Protein AF-A0ABD1W4L3-F1 (afdb_monomer)

Sequence (122 aa):
MDLMEEEGLRRKVQKRTWLGFVWSELKHLSELVEKHKTYSAVNCIIYDPFLSWGVDVAKKFGLVSAAFFTQSCAVDNIYYHVYKKELKLPLSNTEKFVNIPGLPVLDVEDQPQPITKSKSIF

Radius of gyration: 18.91 Å; Cα contacts (8 Å, |Δi|>4): 85; chains: 1; bounding box: 38×40×46 Å

Nearest PDB structures (foldseek):
  5tmb-assembly1_A  TM=8.029E-01  e=2.524E-04  Oryza sativa Japonica Group
  6kvi-assembly1_A  TM=5.762E-01  e=9.530E-02  Stevia rebaudiana
  6ing-assembly1_A  TM=5.531E-01  e=1.330E-01  Stevia rebaudiana
  6o88-assembly1_A  TM=5.080E-01  e=2.424E-01  Stevia rebaudiana
  6inf-assembly1_A  TM=5.330E-01  e=3.865E-01  Stevia rebaudiana

Foldseek 3Di:
DDPVVVVVVLVVVVVVVVVVVLVVVLVVVLVVQVVCVPPHHDQEAEDAVVSVSSVVSCVVVVHHYHHDHPDDPVLVQVVVCVVVVVDDPQDDPVCQWDDGPPDDIDGSVNHDDPPPDPPPPD

Solvent-accessible surface area (backbone atoms only — not comparable to full-atom values): 7568 Å² total; per-residue (Å²): 133,58,71,70,56,54,53,51,49,51,52,51,51,51,51,52,52,52,49,52,49,52,54,50,51,55,50,54,53,52,52,52,50,62,74,24,59,84,89,60,56,70,63,63,43,78,31,45,66,90,49,58,64,49,57,55,53,19,58,75,70,74,33,48,67,44,79,44,78,90,65,58,70,67,58,54,52,53,50,50,37,38,72,71,64,80,38,68,83,80,64,56,97,84,49,59,64,46,84,48,96,96,54,73,77,34,48,62,85,72,52,87,74,71,101,74,68,83,69,73,87,117

pLDDT: mean 79.31, std 15.71, range [33.28, 96.69]

Organism: NCBI:txid205694

Secondary structure (DSSP, 8-state):
--HHHHHHHHHHHHHHHHHHHHHHHHHHHHHHHHHTTTTS---EEEE-TTSTHHHHHHHHTT-EEEE---S-HHHHHHHHHHHTTSS-SSPPTT--EE--TTSPPEEGGGSPPPTT------

Mean predicted aligned error: 9.98 Å

Structure (mmCIF, N/CA/C/O backbone):
data_AF-A0ABD1W4L3-F1
#
_entry.id   AF-A0ABD1W4L3-F1
#
loop_
_atom_site.group_PDB
_atom_site.id
_atom_site.type_symbol
_atom_site.label_atom_id
_atom_site.label_alt_id
_atom_site.label_comp_id
_atom_site.label_asym_id
_atom_site.label_entity_id
_atom_site.label_seq_id
_atom_site.pdbx_PDB_ins_code
_atom_site.Cartn_x
_atom_site.Cartn_y
_atom_site.Cartn_z
_atom_site.occupancy
_atom_site.B_iso_or_equiv
_atom_site.auth_seq_id
_atom_site.auth_comp_id
_atom_site.auth_asym_id
_atom_site.auth_atom_id
_atom_site.pdbx_PDB_model_num
ATOM 1 N N . MET A 1 1 ? 1.678 28.343 25.839 1.00 52.62 1 MET A N 1
ATOM 2 C CA . MET A 1 1 ? 1.339 27.671 24.570 1.00 52.62 1 MET A CA 1
ATOM 3 C C . MET A 1 1 ? 0.398 26.542 24.911 1.00 52.62 1 MET A C 1
ATOM 5 O O . MET A 1 1 ? 0.735 25.745 25.777 1.00 52.62 1 MET A O 1
ATOM 9 N N . ASP A 1 2 ? -0.794 26.541 24.320 1.00 60.69 2 ASP A N 1
ATOM 10 C CA . ASP A 1 2 ? -1.808 25.518 24.576 1.00 60.69 2 ASP A CA 1
ATOM 11 C C . ASP A 1 2 ? -1.382 24.173 23.977 1.00 60.69 2 ASP A C 1
ATOM 13 O O . ASP A 1 2 ? -0.850 24.113 22.869 1.00 60.69 2 ASP A O 1
ATOM 17 N N . LEU A 1 3 ? -1.678 23.076 24.679 1.00 53.75 3 LEU A N 1
ATOM 18 C CA . LEU A 1 3 ? -1.391 21.701 24.235 1.00 53.75 3 LEU A CA 1
ATOM 19 C C . LEU A 1 3 ? -1.948 21.405 22.826 1.00 53.75 3 LEU A C 1
ATOM 21 O O . LEU A 1 3 ? -1.350 20.664 22.046 1.00 53.75 3 LEU A O 1
ATOM 25 N N . MET A 1 4 ? -3.063 22.049 22.466 1.00 53.84 4 MET A N 1
ATOM 26 C CA . MET A 1 4 ? -3.699 21.967 21.145 1.00 53.84 4 MET A CA 1
ATOM 27 C C . MET A 1 4 ? -2.823 22.548 20.019 1.00 53.84 4 MET A C 1
ATOM 29 O O . MET A 1 4 ? -2.840 22.052 18.888 1.00 53.84 4 MET A O 1
ATOM 33 N N . GLU A 1 5 ? -2.036 23.583 20.319 1.00 67.25 5 GLU A N 1
ATOM 34 C CA . GLU A 1 5 ? -1.140 24.244 19.368 1.00 67.25 5 GLU A CA 1
ATOM 35 C C . GLU A 1 5 ? 0.123 23.405 19.124 1.00 67.25 5 GLU A C 1
ATOM 37 O O . GLU A 1 5 ? 0.532 23.212 17.974 1.00 67.25 5 GLU A O 1
ATOM 42 N N . GLU A 1 6 ? 0.673 22.797 20.181 1.00 59.50 6 GLU A N 1
ATOM 43 C CA . GLU A 1 6 ? 1.802 21.866 20.079 1.00 59.50 6 GLU A CA 1
ATOM 44 C C . GLU A 1 6 ? 1.451 20.604 19.282 1.00 59.50 6 GLU A C 1
ATOM 46 O O . GLU A 1 6 ? 2.223 20.183 18.417 1.00 59.50 6 GLU A O 1
ATOM 51 N N . GLU A 1 7 ? 0.275 20.008 19.500 1.00 59.72 7 GLU A N 1
ATOM 52 C CA . GLU A 1 7 ? -0.194 18.872 18.696 1.00 59.72 7 GLU A CA 1
ATOM 53 C C . GLU A 1 7 ? -0.442 19.254 17.233 1.00 59.72 7 GLU A C 1
ATOM 55 O O . GLU A 1 7 ? -0.221 18.453 16.318 1.00 59.72 7 GLU A O 1
ATOM 60 N N . GLY A 1 8 ? -0.920 20.476 16.987 1.00 67.25 8 GLY A N 1
ATOM 61 C CA . GLY A 1 8 ? -1.076 21.022 15.642 1.00 67.25 8 GLY A CA 1
ATOM 62 C C . GLY A 1 8 ? 0.267 21.142 14.918 1.00 67.25 8 GLY A C 1
ATOM 63 O O . GLY A 1 8 ? 0.390 20.733 13.758 1.00 67.25 8 GLY A O 1
ATOM 64 N N . LEU A 1 9 ? 1.291 21.643 15.611 1.00 63.56 9 LEU A N 1
ATOM 65 C CA . LEU A 1 9 ? 2.642 21.783 15.076 1.00 63.56 9 LEU A CA 1
ATOM 66 C C . LEU A 1 9 ? 3.305 20.417 14.841 1.00 63.56 9 LEU A C 1
ATOM 68 O O . LEU A 1 9 ? 3.828 20.170 13.753 1.00 63.56 9 LEU A O 1
ATOM 72 N N . ARG A 1 10 ? 3.183 19.488 15.798 1.00 62.62 10 ARG A N 1
ATOM 73 C CA . ARG A 1 10 ? 3.718 18.117 15.707 1.00 62.62 10 ARG A CA 1
ATOM 74 C C . ARG A 1 10 ? 3.121 17.355 14.519 1.00 62.62 10 ARG A C 1
ATOM 76 O O . ARG A 1 10 ? 3.852 16.751 13.735 1.00 62.62 10 ARG A O 1
ATOM 83 N N . ARG A 1 11 ? 1.802 17.468 14.304 1.00 64.88 11 ARG A N 1
ATOM 84 C CA . ARG A 1 11 ? 1.109 16.888 13.137 1.00 64.88 11 ARG A CA 1
ATOM 85 C C . ARG A 1 11 ? 1.574 17.493 11.812 1.00 64.88 11 ARG A C 1
ATOM 87 O O . ARG A 1 11 ? 1.705 16.763 10.831 1.00 64.88 11 ARG A O 1
ATOM 94 N N . LYS A 1 12 ? 1.831 18.804 11.753 1.00 62.25 12 LYS A N 1
ATOM 95 C CA . LYS A 1 12 ? 2.348 19.467 10.539 1.00 62.25 12 LYS A CA 1
ATOM 96 C C . LYS A 1 12 ? 3.772 19.021 10.206 1.00 62.25 12 LYS A C 1
ATOM 98 O O . LYS A 1 12 ? 4.048 18.740 9.041 1.00 62.25 12 LYS A O 1
ATOM 103 N N . VAL A 1 13 ? 4.651 18.929 11.206 1.00 70.56 13 VAL A N 1
ATOM 104 C CA . VAL A 1 13 ? 6.029 18.441 11.033 1.00 70.56 13 VAL A CA 1
ATOM 105 C C . VAL A 1 13 ? 6.020 16.992 10.549 1.00 70.56 13 VAL A C 1
ATOM 107 O O . VAL A 1 13 ? 6.631 16.710 9.523 1.00 70.56 13 VAL A O 1
ATOM 110 N N . GLN A 1 14 ? 5.236 16.118 11.191 1.00 71.06 14 GLN A N 1
ATOM 111 C CA . GLN A 1 14 ? 5.102 14.716 10.786 1.00 71.06 14 GLN A CA 1
ATOM 112 C C . GLN A 1 14 ? 4.560 14.562 9.359 1.00 71.06 14 GLN A C 1
ATOM 114 O O . GLN A 1 14 ? 5.036 13.732 8.590 1.00 71.06 14 GLN A O 1
ATOM 119 N N . LYS A 1 15 ? 3.568 15.371 8.967 1.00 69.06 15 LYS A N 1
ATOM 120 C CA . LYS A 1 15 ? 3.065 15.362 7.586 1.00 69.06 15 LYS A CA 1
ATOM 121 C C . LYS A 1 15 ? 4.142 15.785 6.586 1.00 69.06 15 LYS A C 1
ATOM 123 O O . LYS A 1 15 ? 4.245 15.174 5.529 1.00 69.06 15 LYS A O 1
ATOM 128 N N . ARG A 1 16 ? 4.949 16.807 6.902 1.00 69.44 16 ARG A N 1
ATOM 129 C CA . ARG A 1 16 ? 6.048 17.259 6.028 1.00 69.44 16 ARG A CA 1
ATOM 130 C C . ARG A 1 16 ? 7.137 16.199 5.888 1.00 69.44 16 ARG A C 1
ATOM 132 O O . ARG A 1 16 ? 7.590 15.973 4.770 1.00 69.44 16 ARG A O 1
ATOM 139 N N . THR A 1 17 ? 7.536 15.549 6.979 1.00 78.38 17 THR A N 1
ATOM 140 C CA . THR A 1 17 ? 8.542 14.477 6.940 1.00 78.38 17 THR A CA 1
ATOM 141 C C . THR A 1 17 ? 8.027 13.256 6.186 1.00 78.38 17 THR A C 1
ATOM 143 O O . THR A 1 17 ? 8.735 12.738 5.328 1.00 78.38 17 THR A O 1
ATOM 146 N N . TRP A 1 18 ? 6.774 12.854 6.417 1.00 73.12 18 TRP A N 1
ATOM 147 C CA . TRP A 1 18 ? 6.154 11.733 5.710 1.00 73.12 18 TRP A CA 1
ATOM 148 C C . TRP A 1 18 ? 6.030 11.988 4.203 1.00 73.12 18 TRP A C 1
ATOM 150 O O . TRP A 1 18 ? 6.399 11.135 3.403 1.00 73.12 18 TRP A O 1
ATOM 160 N N . LEU A 1 19 ? 5.598 13.189 3.798 1.00 77.06 19 LEU A N 1
ATOM 161 C CA . LEU A 1 19 ? 5.591 13.574 2.385 1.00 77.06 19 LEU A CA 1
ATOM 162 C C . LEU A 1 19 ? 7.004 13.557 1.794 1.00 77.06 19 LEU A C 1
ATOM 164 O O . LEU A 1 19 ? 7.189 13.032 0.703 1.00 77.06 19 LEU A O 1
ATOM 168 N N . GLY A 1 20 ? 8.001 14.092 2.506 1.00 79.19 20 GLY A N 1
ATOM 169 C CA . GLY A 1 20 ? 9.399 14.066 2.064 1.00 79.19 20 GLY A CA 1
ATOM 170 C C . GLY A 1 20 ? 9.922 12.646 1.825 1.00 79.19 20 GLY A C 1
ATOM 171 O O . GLY A 1 20 ? 10.565 12.399 0.808 1.00 79.19 20 GLY A O 1
ATOM 172 N N . PHE A 1 21 ? 9.581 11.709 2.712 1.00 80.69 21 PHE A N 1
ATOM 173 C CA . PHE A 1 21 ? 9.877 10.288 2.536 1.00 80.69 21 PHE A CA 1
ATOM 174 C C . PHE A 1 21 ? 9.205 9.723 1.277 1.00 80.69 21 PHE A C 1
ATOM 176 O O . PHE A 1 21 ? 9.894 9.196 0.410 1.00 80.69 21 PHE A O 1
ATOM 183 N N . VAL A 1 22 ? 7.892 9.922 1.110 1.00 79.31 22 VAL A N 1
ATOM 184 C CA . VAL A 1 22 ? 7.150 9.453 -0.077 1.00 79.31 22 VAL A CA 1
ATOM 185 C C . VAL A 1 22 ? 7.743 10.006 -1.378 1.00 79.31 22 VAL A C 1
ATOM 187 O O . VAL A 1 22 ? 7.915 9.260 -2.339 1.00 79.31 22 VAL A O 1
ATOM 190 N N . TRP A 1 23 ? 8.104 11.293 -1.413 1.00 76.44 23 TRP A N 1
ATOM 191 C CA . TRP A 1 23 ? 8.751 11.911 -2.575 1.00 76.44 23 TRP A CA 1
ATOM 192 C C . TRP A 1 23 ? 10.118 11.296 -2.887 1.00 76.44 23 TRP A C 1
ATOM 194 O O . TRP A 1 23 ? 10.439 11.085 -4.058 1.00 76.44 23 TRP A O 1
ATOM 204 N N . SER A 1 24 ? 10.913 11.007 -1.855 1.00 81.88 24 SER A N 1
ATOM 205 C CA . SER A 1 24 ? 12.205 10.335 -1.999 1.00 81.88 24 SER A CA 1
ATOM 206 C C . SER A 1 24 ? 12.036 8.930 -2.586 1.00 81.88 24 SER A C 1
ATOM 208 O O . SER A 1 24 ? 12.677 8.604 -3.583 1.00 81.88 24 SER A O 1
ATOM 210 N N . GLU A 1 25 ? 11.136 8.118 -2.033 1.00 81.75 25 GLU A N 1
ATOM 211 C CA . GLU A 1 25 ? 10.886 6.747 -2.504 1.00 81.75 25 GLU A CA 1
ATOM 212 C C . GLU A 1 25 ? 10.356 6.708 -3.948 1.00 81.75 25 GLU A C 1
ATOM 214 O O . GLU A 1 25 ? 10.857 5.954 -4.785 1.00 81.75 25 GLU A O 1
ATOM 219 N N . LEU A 1 26 ? 9.408 7.591 -4.283 1.00 81.62 26 LEU A N 1
ATOM 220 C CA . LEU A 1 26 ? 8.886 7.763 -5.644 1.00 81.62 26 LEU A CA 1
ATOM 221 C C . LEU A 1 26 ? 9.991 8.028 -6.674 1.00 81.62 26 LEU A C 1
ATOM 223 O O . LEU A 1 26 ? 9.974 7.473 -7.783 1.00 81.62 26 LEU A O 1
ATOM 227 N N . LYS A 1 27 ? 10.936 8.907 -6.318 1.00 83.38 27 LYS A N 1
ATOM 228 C CA . LYS A 1 27 ? 12.061 9.276 -7.177 1.00 83.38 27 LYS A CA 1
ATOM 229 C C . LYS A 1 27 ? 12.998 8.086 -7.377 1.00 83.38 27 LYS A C 1
ATOM 231 O O . LYS A 1 27 ? 13.274 7.743 -8.525 1.00 83.38 27 LYS A O 1
ATOM 236 N N . HIS A 1 28 ? 13.396 7.412 -6.298 1.00 90.38 28 HIS A N 1
ATOM 237 C CA . HIS A 1 28 ? 14.282 6.248 -6.374 1.00 90.38 28 HIS A CA 1
ATOM 238 C C . HIS A 1 28 ? 13.674 5.098 -7.186 1.00 90.38 28 HIS A C 1
ATOM 240 O O . HIS A 1 28 ? 14.359 4.526 -8.033 1.00 90.38 28 HIS A O 1
ATOM 246 N N . LEU A 1 29 ? 12.385 4.785 -6.996 1.00 90.81 29 LEU A N 1
ATOM 247 C CA . LEU A 1 29 ? 11.735 3.722 -7.769 1.00 90.81 29 LEU A CA 1
ATOM 248 C C . LEU A 1 29 ? 11.662 4.072 -9.262 1.00 90.81 29 LEU A C 1
ATOM 250 O O . LEU A 1 29 ? 11.938 3.225 -10.109 1.00 90.81 29 LEU A O 1
ATOM 254 N N . SER A 1 30 ? 11.343 5.326 -9.599 1.00 92.44 30 SER A N 1
ATOM 255 C CA . SER A 1 30 ? 11.327 5.779 -10.997 1.00 92.44 30 SER A CA 1
ATOM 256 C C . SER A 1 30 ? 12.708 5.683 -11.654 1.00 92.44 30 SER A C 1
ATOM 258 O O . SER A 1 30 ? 12.819 5.244 -12.796 1.00 92.44 30 SER A O 1
ATOM 260 N N . GLU A 1 31 ? 13.760 6.078 -10.936 1.00 92.88 31 GLU A N 1
ATOM 261 C CA . GLU A 1 31 ? 15.147 5.982 -11.406 1.00 92.88 31 GLU A CA 1
ATOM 262 C C . GLU A 1 31 ? 15.586 4.526 -11.597 1.00 92.88 31 GLU A C 1
ATOM 264 O O . GLU A 1 31 ? 16.276 4.204 -12.567 1.00 92.88 31 GLU A O 1
ATOM 269 N N . LEU A 1 32 ? 15.147 3.625 -10.713 1.00 91.94 32 LEU A N 1
ATOM 270 C CA . LEU A 1 32 ? 15.425 2.198 -10.829 1.00 91.94 32 LEU A CA 1
ATOM 271 C C . LEU A 1 32 ? 14.807 1.606 -12.102 1.00 91.94 32 LEU A C 1
ATOM 273 O O . LEU A 1 32 ? 15.497 0.884 -12.824 1.00 91.94 32 LEU A O 1
ATOM 277 N N . VAL A 1 33 ? 13.545 1.938 -12.393 1.00 93.00 33 VAL A N 1
ATOM 278 C CA . VAL A 1 33 ? 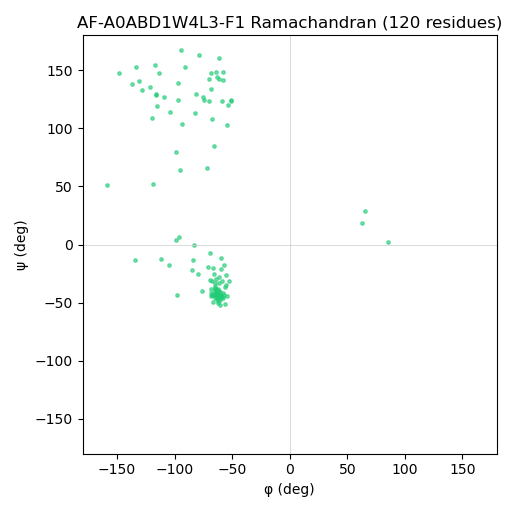12.848 1.498 -13.614 1.00 93.00 33 VAL A CA 1
ATOM 279 C C . VAL A 1 33 ? 13.565 2.013 -14.865 1.00 93.00 33 VAL A C 1
ATOM 281 O O . VAL A 1 33 ? 13.824 1.240 -15.785 1.00 93.00 33 VAL A O 1
ATOM 284 N N . GLU A 1 34 ? 13.948 3.292 -14.883 1.00 92.31 34 GLU A N 1
ATOM 285 C CA . GLU A 1 34 ? 14.709 3.900 -15.983 1.00 92.31 34 GLU A CA 1
ATOM 286 C C . GLU A 1 34 ? 16.050 3.194 -16.228 1.00 92.31 34 GLU A C 1
ATOM 288 O O . GLU A 1 34 ? 16.384 2.853 -17.365 1.00 92.31 34 GLU A O 1
ATOM 293 N N . LYS A 1 35 ? 16.797 2.899 -15.158 1.00 92.56 35 LYS A N 1
ATOM 294 C CA . LYS A 1 35 ? 18.114 2.251 -15.241 1.00 92.56 35 LYS A CA 1
ATOM 295 C C . LYS A 1 35 ? 18.065 0.854 -15.870 1.00 92.56 35 LYS A C 1
ATOM 297 O O . LYS A 1 35 ? 19.050 0.417 -16.461 1.00 92.56 35 LYS A O 1
ATOM 302 N N . HIS A 1 36 ? 16.938 0.158 -15.753 1.00 90.44 36 HIS A N 1
ATOM 303 C CA . HIS A 1 36 ? 16.803 -1.232 -16.184 1.00 90.44 36 HIS A CA 1
ATOM 304 C C . HIS A 1 36 ? 16.192 -1.390 -17.587 1.00 90.44 36 HIS A C 1
ATOM 306 O O . HIS A 1 36 ? 15.988 -2.513 -18.030 1.00 90.44 36 HIS A O 1
ATOM 312 N N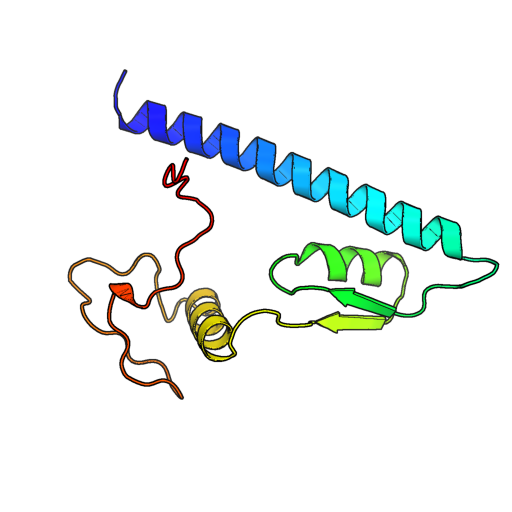 . LYS A 1 37 ? 15.963 -0.309 -18.347 1.00 85.56 37 LYS A N 1
ATOM 313 C CA . LYS A 1 37 ? 15.286 -0.364 -19.662 1.00 85.56 37 LYS A CA 1
ATOM 314 C C . LYS A 1 37 ? 15.946 -1.254 -20.723 1.00 85.56 37 LYS A C 1
ATOM 316 O O . LYS A 1 37 ? 15.236 -1.790 -21.567 1.00 85.56 37 LYS A O 1
ATOM 321 N N . THR A 1 38 ? 17.271 -1.392 -20.715 1.00 79.12 38 THR A N 1
ATOM 322 C CA . THR A 1 38 ? 18.001 -1.969 -21.863 1.00 79.12 38 THR A CA 1
ATOM 323 C C . THR A 1 38 ? 18.341 -3.448 -21.700 1.00 79.12 38 THR A C 1
ATOM 325 O O . THR A 1 38 ? 18.190 -4.212 -22.646 1.00 79.12 38 THR A O 1
ATOM 328 N N . TYR A 1 39 ? 18.807 -3.865 -20.520 1.00 74.94 39 TYR A N 1
ATOM 329 C CA . TYR A 1 39 ? 19.345 -5.220 -20.305 1.00 74.94 39 TYR A CA 1
ATOM 330 C C . TYR A 1 39 ? 18.474 -6.096 -19.396 1.00 74.94 39 TYR A C 1
ATOM 332 O O . TYR A 1 39 ? 18.686 -7.303 -19.319 1.00 74.94 39 TYR A O 1
ATOM 340 N N . SER A 1 40 ? 17.499 -5.505 -18.707 1.00 85.31 40 SER A N 1
ATOM 341 C CA . SER A 1 40 ? 16.676 -6.179 -17.698 1.00 85.31 40 SER A CA 1
ATOM 342 C C . SER A 1 40 ? 15.363 -5.423 -17.492 1.00 85.31 40 SER A C 1
ATOM 344 O O . SER A 1 40 ? 15.004 -5.063 -16.372 1.00 85.31 40 SER A O 1
ATOM 346 N N . ALA A 1 41 ? 14.672 -5.148 -18.603 1.00 90.75 41 ALA A N 1
ATOM 347 C CA . ALA A 1 41 ? 13.485 -4.302 -18.629 1.00 90.75 41 ALA A CA 1
ATOM 348 C C . ALA A 1 41 ? 12.458 -4.742 -17.580 1.00 90.75 41 ALA A C 1
ATOM 350 O O . ALA A 1 41 ? 12.003 -5.884 -17.568 1.00 90.75 41 ALA A O 1
ATOM 351 N N . VAL A 1 42 ? 12.084 -3.816 -16.698 1.00 92.94 42 VAL A N 1
ATOM 352 C CA . VAL A 1 42 ? 11.035 -4.053 -15.708 1.00 92.94 42 VAL A CA 1
ATOM 353 C C . VAL A 1 42 ? 9.701 -4.130 -16.444 1.00 92.94 42 VAL A C 1
ATOM 355 O O . VAL A 1 42 ? 9.334 -3.192 -17.144 1.00 92.94 42 VAL A O 1
ATOM 358 N N . ASN A 1 43 ? 8.968 -5.232 -16.283 1.00 93.38 43 ASN A N 1
ATOM 359 C CA . ASN A 1 43 ? 7.647 -5.412 -16.899 1.00 93.38 43 ASN A CA 1
ATOM 360 C C . ASN A 1 43 ? 6.487 -5.259 -15.902 1.00 93.38 43 ASN A C 1
ATOM 362 O O . ASN A 1 43 ? 5.341 -5.074 -16.313 1.00 93.38 43 ASN A O 1
ATOM 366 N N . CYS A 1 44 ? 6.771 -5.347 -14.600 1.00 94.81 44 CYS A N 1
ATOM 367 C CA . CYS A 1 44 ? 5.766 -5.305 -13.546 1.00 94.81 44 CYS A CA 1
ATOM 368 C C . CYS A 1 44 ? 6.318 -4.664 -12.268 1.00 94.81 44 CYS A C 1
ATOM 370 O O . CYS A 1 44 ? 7.496 -4.828 -11.949 1.00 94.81 44 CYS A O 1
ATOM 372 N N . ILE A 1 45 ? 5.451 -3.977 -11.524 1.00 95.38 45 ILE A N 1
ATOM 373 C CA . ILE A 1 45 ? 5.713 -3.509 -10.161 1.00 95.38 45 ILE A CA 1
ATOM 374 C C . ILE A 1 45 ? 4.756 -4.216 -9.201 1.00 95.38 45 ILE A C 1
ATOM 376 O O . ILE A 1 45 ? 3.537 -4.062 -9.287 1.00 95.38 45 ILE A O 1
ATOM 380 N N . ILE A 1 46 ? 5.316 -4.958 -8.249 1.00 95.50 46 ILE A N 1
ATOM 381 C CA . ILE A 1 46 ? 4.576 -5.499 -7.107 1.00 95.50 46 ILE A CA 1
ATOM 382 C C . ILE A 1 46 ? 4.797 -4.540 -5.941 1.00 95.50 46 ILE A C 1
ATOM 384 O O . ILE A 1 46 ? 5.944 -4.242 -5.609 1.00 95.50 46 ILE A O 1
ATOM 388 N N . TYR A 1 47 ? 3.722 -4.022 -5.355 1.00 93.19 47 TYR A N 1
ATOM 389 C CA . TYR A 1 47 ? 3.802 -2.985 -4.328 1.00 93.19 47 TYR A CA 1
ATOM 390 C C . TYR A 1 47 ? 2.906 -3.302 -3.135 1.00 93.19 47 TYR A C 1
ATOM 392 O O . TYR A 1 47 ? 1.874 -3.960 -3.277 1.00 93.19 47 TYR A O 1
ATOM 400 N N . ASP A 1 48 ? 3.291 -2.796 -1.966 1.00 91.31 48 ASP A N 1
ATOM 401 C CA . ASP A 1 48 ? 2.436 -2.813 -0.783 1.00 91.31 48 ASP A CA 1
ATOM 402 C C . ASP A 1 48 ? 1.328 -1.750 -0.934 1.00 91.31 48 ASP A C 1
ATOM 404 O O . ASP A 1 48 ? 1.652 -0.578 -1.152 1.00 91.31 48 ASP A O 1
ATOM 408 N N . PRO A 1 49 ? 0.031 -2.097 -0.832 1.00 88.69 49 PRO A N 1
AT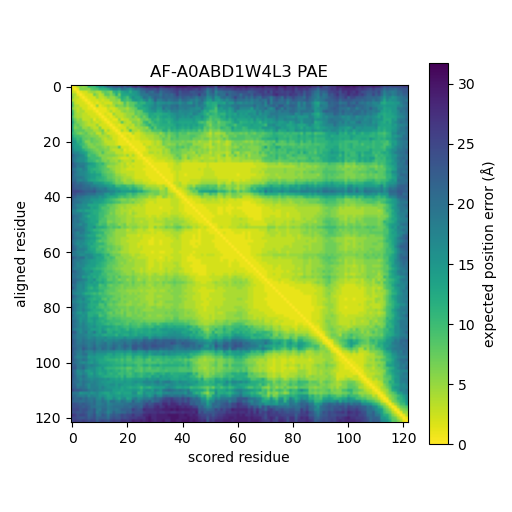OM 409 C CA . PRO A 1 49 ? -1.079 -1.156 -1.010 1.00 88.69 49 PRO A CA 1
ATOM 410 C C . PRO A 1 49 ? -1.099 0.023 -0.038 1.00 88.69 49 PRO A C 1
ATOM 412 O O . PRO A 1 49 ? -1.682 1.060 -0.364 1.00 88.69 49 PRO A O 1
ATOM 415 N N . PHE A 1 50 ? -0.437 -0.091 1.116 1.00 83.19 50 PHE A N 1
ATOM 416 C CA . PHE A 1 50 ? -0.223 1.039 2.018 1.00 83.19 50 PHE A CA 1
ATOM 417 C C . PHE A 1 50 ? 0.647 2.131 1.369 1.00 83.19 50 PHE A C 1
ATOM 419 O O . PHE A 1 50 ? 0.487 3.324 1.633 1.00 83.19 50 PHE A O 1
ATOM 426 N N . LEU A 1 51 ? 1.539 1.733 0.462 1.00 87.00 51 LEU A N 1
ATOM 427 C CA . LEU A 1 51 ? 2.378 2.594 -0.362 1.00 87.00 51 LEU A CA 1
ATOM 428 C C . LEU A 1 51 ? 1.710 2.815 -1.724 1.00 87.00 51 LEU A C 1
ATOM 430 O O . LEU A 1 51 ? 2.227 2.430 -2.774 1.00 87.00 51 LEU A O 1
ATOM 434 N N . SER A 1 52 ? 0.548 3.474 -1.713 1.00 82.88 52 SER A N 1
ATOM 435 C CA . SER A 1 52 ? -0.276 3.690 -2.914 1.00 82.88 52 SER A CA 1
ATOM 436 C C . SER A 1 52 ? 0.452 4.411 -4.056 1.00 82.88 52 SER A C 1
ATOM 438 O O . SER A 1 52 ? 0.022 4.344 -5.198 1.00 82.88 52 SER A O 1
ATOM 440 N N . TRP A 1 53 ? 1.572 5.075 -3.780 1.00 88.62 53 TRP A N 1
ATOM 441 C CA . TRP A 1 53 ? 2.411 5.710 -4.791 1.00 88.62 53 TRP A CA 1
ATOM 442 C C . TRP A 1 53 ? 3.089 4.705 -5.746 1.00 88.62 53 TRP A C 1
ATOM 444 O O . TRP A 1 53 ? 3.468 5.076 -6.856 1.00 88.62 53 TRP A O 1
ATOM 454 N N . GLY A 1 54 ? 3.213 3.425 -5.370 1.00 91.25 54 GLY A N 1
ATOM 455 C CA . GLY A 1 54 ? 3.798 2.384 -6.224 1.00 91.25 54 GLY A CA 1
ATOM 456 C C . GLY A 1 54 ? 3.005 2.141 -7.515 1.00 91.25 54 GLY A C 1
ATOM 457 O O . GLY A 1 54 ? 3.595 1.999 -8.589 1.00 91.25 54 GLY A O 1
ATOM 458 N N . VAL A 1 55 ? 1.667 2.183 -7.446 1.00 93.56 55 VAL A N 1
ATOM 459 C CA . VAL A 1 55 ? 0.812 2.057 -8.642 1.00 93.56 55 VAL A CA 1
ATOM 460 C C . VAL A 1 55 ? 0.918 3.276 -9.559 1.00 93.56 55 VAL A C 1
ATOM 462 O O . VAL A 1 55 ? 0.815 3.136 -10.778 1.00 93.56 55 VAL A O 1
ATOM 465 N N . ASP A 1 56 ? 1.180 4.464 -9.014 1.00 92.94 56 ASP A N 1
ATOM 466 C CA . ASP A 1 56 ? 1.366 5.671 -9.824 1.00 92.94 56 ASP A CA 1
ATOM 467 C C . ASP A 1 56 ? 2.659 5.596 -10.646 1.00 92.94 56 ASP A C 1
ATOM 469 O O . ASP A 1 56 ? 2.667 5.966 -11.823 1.00 92.94 56 ASP A O 1
ATOM 473 N N . VAL A 1 57 ? 3.732 5.034 -10.073 1.00 93.31 57 VAL A N 1
ATOM 474 C CA . VAL A 1 57 ? 4.969 4.750 -10.818 1.00 93.31 57 VAL A CA 1
ATOM 475 C C . VAL A 1 57 ? 4.709 3.727 -11.921 1.00 93.31 57 VAL A C 1
ATOM 477 O O . VAL A 1 57 ? 5.089 3.964 -13.065 1.00 93.31 57 VAL A O 1
ATOM 480 N N . ALA A 1 58 ? 4.006 2.631 -11.627 1.00 94.62 58 ALA A N 1
ATOM 481 C CA . ALA A 1 58 ? 3.689 1.621 -12.638 1.00 94.62 58 ALA A CA 1
ATOM 482 C C . ALA A 1 58 ? 2.912 2.218 -13.821 1.00 94.62 58 ALA A C 1
ATOM 484 O O . ALA A 1 58 ? 3.301 2.031 -14.974 1.00 94.62 58 ALA A O 1
ATOM 485 N N . LYS A 1 59 ? 1.880 3.028 -13.540 1.00 94.25 59 LYS A N 1
ATOM 486 C CA . LYS A 1 59 ? 1.100 3.747 -14.559 1.00 94.25 59 LYS A CA 1
ATOM 487 C C . LYS A 1 59 ? 1.961 4.688 -15.395 1.00 94.25 59 LYS A C 1
ATOM 489 O O . LYS A 1 59 ? 1.834 4.689 -16.616 1.00 94.25 59 LYS A O 1
ATOM 494 N N . LYS A 1 60 ? 2.850 5.461 -14.760 1.00 94.06 60 LYS A N 1
ATOM 495 C CA . LYS A 1 60 ? 3.763 6.390 -15.449 1.00 94.06 60 LYS A CA 1
ATOM 496 C C . LYS A 1 60 ? 4.623 5.683 -16.500 1.00 94.06 60 LYS A C 1
ATOM 498 O O . LYS A 1 60 ? 4.900 6.265 -17.544 1.00 94.06 60 LYS A O 1
ATOM 503 N N . PHE A 1 61 ? 5.037 4.450 -16.225 1.00 93.94 61 PHE A N 1
ATOM 504 C CA . PHE A 1 61 ? 5.892 3.660 -17.111 1.00 93.94 61 PHE A CA 1
ATOM 505 C C . PHE A 1 61 ? 5.128 2.642 -17.973 1.00 93.94 61 PHE A C 1
ATOM 507 O O . PHE A 1 61 ? 5.759 1.885 -18.705 1.00 93.94 61 PHE A O 1
ATOM 514 N N . GLY A 1 62 ? 3.791 2.619 -17.912 1.00 95.00 62 GLY A N 1
ATOM 515 C CA . GLY A 1 62 ? 2.967 1.666 -18.664 1.00 95.00 62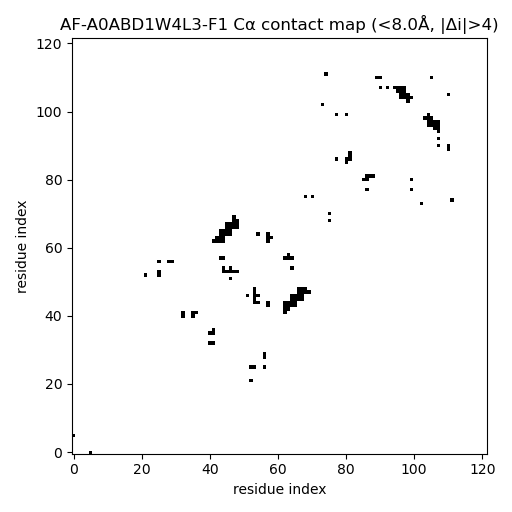 GLY A CA 1
ATOM 516 C C . GLY A 1 62 ? 3.168 0.207 -18.239 1.00 95.00 62 GLY A C 1
ATOM 517 O O . GLY A 1 62 ? 3.027 -0.696 -19.059 1.00 95.00 62 GLY A O 1
ATOM 518 N N . LEU A 1 63 ? 3.536 -0.025 -16.977 1.00 95.94 63 LEU A N 1
ATOM 519 C CA . LEU A 1 63 ? 3.838 -1.349 -16.439 1.00 95.94 63 LEU A CA 1
ATOM 520 C C . LEU A 1 63 ? 2.594 -2.005 -15.845 1.00 95.94 63 LEU A C 1
ATOM 522 O O . LEU A 1 63 ? 1.698 -1.333 -15.328 1.00 95.94 63 LEU A O 1
ATOM 526 N N . VAL A 1 64 ? 2.586 -3.339 -15.843 1.00 9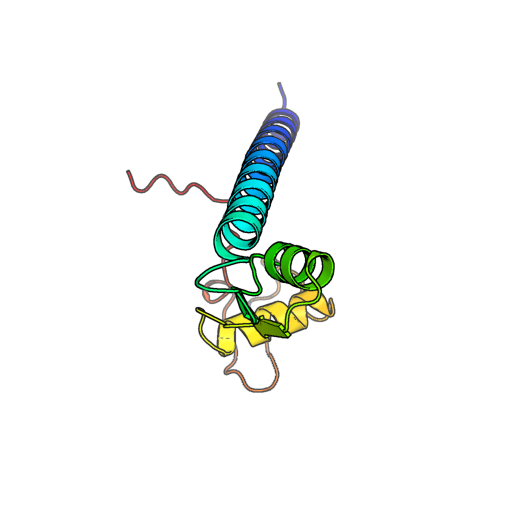6.69 64 VAL A N 1
ATOM 527 C CA . VAL A 1 64 ? 1.638 -4.101 -15.025 1.00 96.69 64 VAL A CA 1
ATOM 528 C C . VAL A 1 64 ? 1.921 -3.801 -13.550 1.00 96.69 64 VAL A C 1
ATOM 530 O O . VAL A 1 64 ? 3.072 -3.628 -13.151 1.00 96.69 64 VAL A O 1
ATOM 533 N N . SER A 1 65 ? 0.881 -3.729 -12.722 1.00 96.06 65 SER A N 1
ATOM 534 C CA . SER A 1 65 ? 1.040 -3.560 -11.277 1.00 96.06 65 SER A CA 1
ATOM 535 C C . SER A 1 65 ? 0.211 -4.569 -10.507 1.00 96.06 65 SER A C 1
ATOM 537 O O . SER A 1 65 ? -0.946 -4.798 -10.862 1.00 96.06 65 SER A O 1
ATOM 539 N N . ALA A 1 66 ? 0.765 -5.101 -9.422 1.00 95.81 66 ALA A N 1
ATOM 540 C CA . ALA A 1 66 ? 0.052 -5.978 -8.504 1.00 95.81 66 ALA A CA 1
ATOM 541 C C . ALA A 1 66 ? 0.189 -5.481 -7.062 1.00 95.81 66 ALA A C 1
ATOM 543 O O . ALA A 1 66 ? 1.284 -5.168 -6.597 1.00 95.81 66 ALA A O 1
ATOM 544 N N . ALA A 1 67 ? -0.941 -5.433 -6.363 1.00 93.56 67 ALA A N 1
ATOM 545 C CA . ALA A 1 67 ? -0.995 -5.204 -4.929 1.00 93.56 67 ALA A CA 1
ATOM 546 C C . ALA A 1 67 ? -0.565 -6.479 -4.186 1.00 93.56 67 ALA A C 1
ATOM 548 O O . ALA A 1 67 ? -1.130 -7.547 -4.423 1.00 93.56 67 ALA A O 1
ATOM 549 N N . PHE A 1 68 ? 0.404 -6.363 -3.281 1.00 93.94 68 PHE A N 1
ATOM 550 C CA . PHE A 1 68 ? 0.831 -7.431 -2.384 1.00 93.94 68 PHE A CA 1
ATOM 551 C C . PHE A 1 68 ? 0.624 -7.002 -0.936 1.00 93.94 68 PHE A C 1
ATOM 553 O O . PHE A 1 68 ? 1.322 -6.130 -0.424 1.00 93.94 68 PHE A O 1
ATOM 560 N N . PHE A 1 69 ? -0.364 -7.607 -0.288 1.00 89.75 69 PHE A N 1
ATOM 561 C CA . PHE A 1 69 ? -0.723 -7.295 1.086 1.00 89.75 69 PHE A CA 1
ATOM 562 C C . PHE A 1 69 ? 0.204 -8.046 2.043 1.00 89.75 69 PHE A C 1
ATOM 564 O O . PHE A 1 69 ? 0.192 -9.274 2.101 1.00 89.75 69 PHE A O 1
ATOM 571 N N . THR A 1 70 ? 1.037 -7.300 2.769 1.00 90.69 70 THR A N 1
ATOM 572 C CA . THR A 1 70 ? 1.985 -7.853 3.751 1.00 90.69 70 THR A CA 1
ATOM 573 C C . THR A 1 70 ? 1.344 -8.106 5.117 1.00 90.69 70 THR A C 1
ATOM 575 O O . THR A 1 70 ? 1.931 -8.775 5.969 1.00 90.69 70 THR A O 1
ATOM 578 N N . GLN A 1 71 ? 0.143 -7.569 5.335 1.00 88.38 71 GLN A N 1
ATOM 579 C CA . GLN A 1 71 ? -0.605 -7.680 6.579 1.00 88.38 71 GLN A CA 1
ATOM 580 C C . GLN A 1 71 ? -1.597 -8.850 6.528 1.00 88.38 71 GLN A C 1
ATOM 582 O O . GLN A 1 71 ? -1.852 -9.444 5.483 1.00 88.38 71 GLN A O 1
ATOM 587 N N . SER A 1 72 ? -2.142 -9.219 7.690 1.00 90.44 72 SER A N 1
ATOM 588 C CA . SER A 1 72 ? -3.219 -10.211 7.756 1.00 90.44 72 SER A CA 1
ATOM 589 C C . SER A 1 72 ? -4.440 -9.713 6.982 1.00 90.44 72 SER A C 1
ATOM 591 O O . SER A 1 72 ? -4.811 -8.545 7.101 1.00 90.44 72 SER A O 1
ATOM 593 N N . CYS A 1 73 ? -5.138 -10.622 6.297 1.00 90.06 73 CYS A N 1
ATOM 594 C CA . CYS A 1 73 ? -6.387 -10.309 5.601 1.00 90.06 73 CYS A CA 1
ATOM 595 C C . CYS A 1 73 ? -7.448 -9.683 6.524 1.00 90.06 73 CYS A C 1
ATOM 597 O O . CYS A 1 73 ? -8.293 -8.919 6.060 1.00 90.06 73 CYS A O 1
ATOM 599 N N . ALA A 1 74 ? -7.389 -9.960 7.833 1.00 90.31 74 ALA A N 1
ATOM 600 C CA . ALA A 1 74 ? -8.252 -9.318 8.817 1.00 90.31 74 ALA A CA 1
ATOM 601 C C . ALA A 1 74 ? -7.990 -7.811 8.927 1.00 90.31 74 ALA A C 1
ATOM 603 O O . ALA A 1 74 ? -8.929 -7.023 9.001 1.00 90.31 74 ALA A O 1
ATOM 604 N N . VAL A 1 75 ? -6.722 -7.402 8.881 1.00 88.12 75 VAL A N 1
ATOM 605 C CA . VAL A 1 75 ? -6.325 -5.993 8.946 1.00 88.12 75 VAL A CA 1
ATOM 606 C C . VAL A 1 75 ? -6.753 -5.254 7.678 1.00 88.12 75 VAL A C 1
ATOM 608 O O . VAL A 1 75 ? -7.318 -4.164 7.769 1.00 88.12 75 VAL A O 1
ATOM 611 N N . ASP A 1 76 ? -6.586 -5.869 6.507 1.00 89.75 76 ASP A N 1
ATOM 612 C CA . ASP A 1 76 ? -7.037 -5.282 5.239 1.00 89.75 76 ASP A CA 1
ATOM 613 C C . ASP A 1 76 ? -8.561 -5.146 5.171 1.00 89.75 76 ASP A C 1
ATOM 615 O O . ASP A 1 76 ? -9.074 -4.136 4.689 1.00 89.75 76 ASP A O 1
ATOM 619 N N . ASN A 1 77 ? -9.293 -6.131 5.701 1.00 90.62 77 ASN A N 1
ATOM 620 C CA . ASN A 1 77 ? -10.748 -6.075 5.820 1.00 90.62 77 ASN A CA 1
ATOM 621 C C . ASN A 1 77 ? -11.172 -4.906 6.734 1.00 90.62 77 ASN A C 1
ATOM 623 O O . ASN A 1 77 ? -11.997 -4.078 6.343 1.00 90.62 77 ASN A O 1
ATOM 627 N N . ILE A 1 78 ? -10.518 -4.730 7.889 1.00 89.00 78 ILE A N 1
ATOM 628 C CA . ILE A 1 78 ? -10.739 -3.556 8.749 1.00 89.00 78 ILE A CA 1
ATOM 629 C C . ILE A 1 78 ? -10.493 -2.256 7.967 1.00 89.00 78 ILE A C 1
ATOM 631 O O . ILE A 1 78 ? -11.367 -1.386 7.933 1.00 89.00 78 ILE A O 1
ATOM 635 N N . TYR A 1 79 ? -9.346 -2.118 7.291 1.00 87.75 79 TYR A N 1
ATO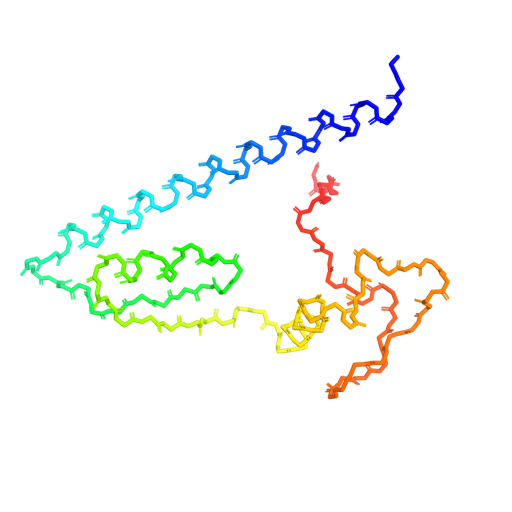M 636 C CA . TYR A 1 79 ? -9.034 -0.916 6.509 1.00 87.75 79 TYR A CA 1
ATOM 637 C C . TYR A 1 79 ? -10.022 -0.667 5.364 1.00 87.75 79 TYR A C 1
ATOM 639 O O . TYR A 1 79 ? -10.333 0.490 5.074 1.00 87.75 79 TYR A O 1
ATOM 647 N N . TYR A 1 80 ? -10.565 -1.718 4.749 1.00 89.88 80 TYR A N 1
ATOM 648 C CA . TYR A 1 80 ? -11.606 -1.608 3.733 1.00 89.88 80 TYR A CA 1
ATOM 649 C C . TYR A 1 80 ? -12.876 -0.942 4.283 1.00 89.88 80 TYR A C 1
ATOM 651 O O . TYR A 1 80 ? -13.375 0.018 3.688 1.00 89.88 80 TYR A O 1
ATOM 659 N N . HIS A 1 81 ? -13.362 -1.374 5.450 1.00 90.00 81 HIS A N 1
ATOM 660 C CA . HIS A 1 81 ? -14.535 -0.767 6.090 1.00 90.00 81 HIS A CA 1
ATOM 661 C C . HIS A 1 81 ? -14.268 0.664 6.580 1.00 90.00 81 HIS A C 1
ATOM 663 O O . HIS A 1 81 ? -15.154 1.523 6.515 1.00 90.00 81 HIS A O 1
ATOM 669 N N . VAL A 1 82 ? -13.030 0.967 6.984 1.00 88.12 82 VAL A N 1
ATOM 670 C CA . VAL A 1 82 ? -12.608 2.346 7.284 1.00 88.12 82 VAL A CA 1
ATOM 671 C C . VAL A 1 82 ? -12.643 3.220 6.037 1.00 88.12 82 VAL A C 1
ATOM 673 O O . VAL A 1 82 ? -13.192 4.322 6.060 1.00 88.12 82 VAL A O 1
ATOM 676 N N . TYR A 1 83 ? -12.109 2.724 4.921 1.00 87.56 83 TYR A N 1
ATOM 677 C CA . TYR A 1 83 ? -12.124 3.426 3.640 1.00 87.56 83 TYR A CA 1
ATOM 678 C C . TYR A 1 83 ? -13.555 3.689 3.145 1.00 87.56 83 TYR A C 1
ATOM 680 O O . TYR A 1 83 ? -13.861 4.786 2.670 1.00 87.56 83 TYR A O 1
ATOM 688 N N . LYS A 1 84 ? -14.460 2.719 3.325 1.00 90.38 84 LYS A N 1
ATOM 689 C CA . LYS A 1 84 ? -15.898 2.856 3.040 1.00 90.38 84 LYS A CA 1
ATOM 690 C C . LYS A 1 84 ? -16.640 3.793 3.996 1.00 90.38 84 LYS A C 1
ATOM 692 O O . LYS A 1 84 ? -17.786 4.138 3.719 1.00 90.38 84 LYS A O 1
ATOM 697 N N . LYS A 1 85 ? -15.984 4.264 5.064 1.00 88.38 85 LYS A N 1
ATOM 698 C CA . LYS A 1 85 ? -16.563 5.083 6.145 1.00 88.38 85 LYS A CA 1
ATOM 699 C C . LYS A 1 85 ? -17.661 4.363 6.935 1.00 88.38 85 LYS A C 1
ATOM 701 O O . LYS A 1 85 ? -18.442 5.015 7.624 1.00 88.38 85 LYS A O 1
ATOM 706 N N . GLU A 1 86 ? -17.699 3.039 6.838 1.00 87.25 86 GLU A N 1
ATOM 707 C CA . GLU A 1 86 ? -18.570 2.163 7.626 1.00 87.25 86 GLU A CA 1
ATOM 708 C C . GLU A 1 86 ? -17.991 1.953 9.029 1.00 87.25 86 GLU A C 1
ATOM 710 O O . GLU A 1 86 ? -18.733 1.748 9.984 1.00 87.25 86 GLU A O 1
ATOM 715 N N . LEU A 1 87 ? -16.667 2.092 9.159 1.00 84.44 87 LEU A N 1
ATOM 716 C CA . LEU A 1 87 ? -15.940 2.092 10.420 1.00 84.44 87 LEU A CA 1
ATOM 717 C C . LEU A 1 87 ? -15.165 3.405 10.589 1.00 84.44 87 LEU A C 1
ATOM 719 O O . LEU A 1 87 ? -14.506 3.871 9.659 1.00 84.44 87 LEU A O 1
ATOM 723 N N . LYS A 1 88 ? -15.214 4.018 11.775 1.00 81.75 88 LYS A N 1
ATOM 724 C CA . LYS A 1 88 ? -14.439 5.231 12.090 1.00 81.75 88 LYS A CA 1
ATOM 725 C C . LYS A 1 88 ? -13.335 4.894 13.080 1.00 81.75 88 LYS A C 1
ATOM 727 O O . LYS A 1 88 ? -13.617 4.343 14.134 1.00 81.75 88 LYS A O 1
ATOM 732 N N . LEU A 1 89 ? -12.097 5.257 12.745 1.00 78.00 89 LEU A N 1
ATOM 733 C CA . LEU A 1 89 ? -10.942 5.096 13.630 1.00 78.00 89 LEU A CA 1
ATOM 734 C C . LEU A 1 89 ? -10.379 6.463 14.077 1.00 78.00 89 LEU A C 1
ATOM 736 O O . LEU A 1 89 ? -10.388 7.404 13.276 1.00 78.00 89 LEU A O 1
ATOM 740 N N . PRO A 1 90 ? -9.818 6.575 15.299 1.00 75.06 90 PRO A N 1
ATOM 741 C CA . PRO A 1 90 ? -9.886 5.566 16.358 1.00 75.06 90 PRO A CA 1
ATOM 742 C C . PRO A 1 90 ? -11.332 5.363 16.820 1.00 75.06 90 PRO A C 1
ATOM 744 O O . PRO A 1 90 ? -12.133 6.298 16.756 1.00 75.06 90 PRO A O 1
ATOM 747 N N . LEU A 1 91 ? -11.653 4.141 17.239 1.00 71.00 91 LEU A N 1
ATOM 748 C CA . LEU A 1 91 ? -12.969 3.828 17.787 1.00 71.00 91 LEU A CA 1
ATOM 749 C C . LEU A 1 91 ? -13.250 4.728 18.989 1.00 71.00 91 LEU A C 1
ATOM 751 O O . LEU A 1 91 ? -12.345 5.060 19.762 1.00 71.00 91 LEU A O 1
ATOM 755 N N . SER A 1 92 ? -14.497 5.174 19.127 1.00 68.81 92 SER A N 1
ATOM 756 C CA . SER A 1 92 ? -14.871 5.971 20.291 1.00 68.81 92 SER A CA 1
ATOM 757 C C . SER A 1 92 ? -14.844 5.098 21.549 1.00 68.81 92 SER A C 1
ATOM 759 O O . SER A 1 92 ? -15.195 3.924 21.499 1.00 68.81 92 SER A O 1
ATOM 761 N N . ASN A 1 93 ? -14.503 5.668 22.712 1.00 64.44 93 ASN A N 1
ATOM 762 C CA . ASN A 1 93 ? -14.513 4.932 23.992 1.00 64.44 93 ASN A CA 1
ATOM 763 C C . ASN A 1 93 ? -15.899 4.355 24.363 1.00 64.44 93 ASN A C 1
ATOM 765 O O . ASN A 1 93 ? -16.024 3.585 25.314 1.00 64.44 93 ASN A O 1
ATOM 769 N N . THR A 1 94 ? -16.949 4.762 23.650 1.00 63.34 94 THR A N 1
ATOM 770 C CA . THR A 1 94 ? -18.313 4.246 23.771 1.00 63.34 94 THR A CA 1
ATOM 771 C C . THR A 1 94 ? -18.563 2.982 22.944 1.00 63.34 94 THR A C 1
ATOM 773 O O . THR A 1 94 ? -19.466 2.217 23.273 1.00 63.34 94 THR A O 1
ATOM 776 N N . GLU A 1 95 ? -17.766 2.723 21.907 1.00 66.88 95 GLU A N 1
ATOM 777 C CA . GLU A 1 95 ? -17.890 1.574 21.006 1.00 66.88 95 GLU A CA 1
ATOM 778 C C . GLU A 1 95 ? -16.909 0.477 21.427 1.00 66.88 95 GLU A C 1
ATOM 780 O O . GLU A 1 95 ? -15.844 0.336 20.845 1.00 66.88 95 GLU A O 1
ATOM 785 N N . LYS A 1 96 ? -17.257 -0.302 22.460 1.00 68.12 96 LYS A N 1
ATOM 786 C CA . LYS A 1 96 ? -16.380 -1.373 22.977 1.00 68.12 96 LYS A CA 1
ATOM 787 C C . LYS A 1 96 ? -16.141 -2.526 22.000 1.00 68.12 96 LYS A C 1
ATOM 789 O O . LYS A 1 96 ? -15.142 -3.219 22.130 1.00 68.12 96 LYS A O 1
ATOM 794 N N . PHE A 1 97 ? -17.065 -2.751 21.070 1.00 76.75 97 PHE A N 1
ATOM 795 C CA . PHE A 1 97 ? -17.022 -3.894 20.168 1.00 76.75 97 PHE A CA 1
ATOM 796 C C . PHE A 1 97 ? -17.375 -3.484 18.746 1.00 76.75 97 PHE A C 1
ATOM 798 O O . PHE A 1 97 ? -18.341 -2.749 18.530 1.00 76.75 97 PHE A O 1
ATOM 805 N N . VAL A 1 98 ? -16.631 -4.016 17.780 1.00 81.88 98 VAL A N 1
ATOM 806 C CA . VAL A 1 98 ? -16.877 -3.815 16.353 1.00 81.88 98 VAL A CA 1
ATOM 807 C C . VAL A 1 98 ? -17.218 -5.147 15.711 1.00 81.88 98 VAL A C 1
ATOM 809 O O . VAL A 1 98 ? -16.493 -6.131 15.852 1.00 81.88 98 VAL A O 1
ATOM 812 N N . ASN A 1 99 ? -18.326 -5.165 14.975 1.00 87.44 99 ASN A N 1
ATOM 813 C CA . ASN A 1 99 ? -18.710 -6.303 14.157 1.00 87.44 99 ASN A CA 1
ATOM 814 C C . ASN A 1 99 ? -18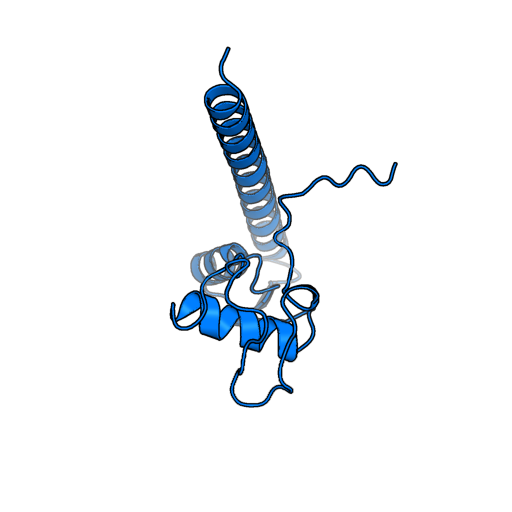.415 -5.998 12.687 1.00 87.44 99 ASN A C 1
ATOM 816 O O . ASN A 1 99 ? -19.036 -5.110 12.102 1.00 87.44 99 ASN A O 1
ATOM 820 N N . ILE A 1 100 ? -17.467 -6.736 12.110 1.00 88.25 100 ILE A N 1
ATOM 821 C CA . ILE A 1 100 ? -17.062 -6.610 10.712 1.00 88.25 100 ILE A CA 1
ATOM 822 C C . ILE A 1 100 ? -17.393 -7.921 9.995 1.00 88.25 100 ILE A C 1
ATOM 824 O O . ILE A 1 100 ? -16.995 -8.985 10.477 1.00 88.25 100 ILE A O 1
ATOM 828 N N . PRO A 1 101 ? -18.089 -7.883 8.844 1.00 89.50 101 PRO A N 1
ATOM 829 C CA . PRO A 1 101 ? -18.381 -9.085 8.077 1.00 89.50 101 PRO A CA 1
ATOM 830 C C . PRO A 1 101 ? -17.130 -9.937 7.807 1.00 89.50 101 PRO A C 1
ATOM 832 O O . PRO A 1 101 ? -16.144 -9.477 7.230 1.00 89.50 101 PRO A O 1
ATOM 835 N N . GLY A 1 102 ? -17.190 -11.209 8.207 1.00 88.44 102 GLY A N 1
ATOM 836 C CA . GLY A 1 102 ? -16.106 -12.174 8.005 1.00 88.44 102 GLY A CA 1
ATOM 837 C C . GLY A 1 102 ? -15.020 -12.175 9.084 1.00 88.44 102 GLY A C 1
ATOM 838 O O . GLY A 1 102 ? -14.081 -12.958 8.963 1.00 88.44 102 GLY A O 1
ATOM 839 N N . LEU A 1 103 ? -15.148 -11.359 10.136 1.00 89.19 103 LEU A N 1
ATOM 840 C CA . LEU A 1 103 ? -14.259 -11.360 11.299 1.00 89.19 103 LEU A CA 1
ATOM 841 C C . LEU A 1 103 ? -15.018 -11.726 12.583 1.00 89.19 103 LEU A C 1
ATOM 843 O O . LEU A 1 103 ? -16.233 -11.528 12.659 1.00 89.19 103 LEU A O 1
ATOM 847 N N . PRO A 1 104 ? -14.328 -12.270 13.604 1.00 88.00 104 PRO A N 1
ATOM 848 C CA . PRO A 1 104 ? -14.887 -12.321 14.9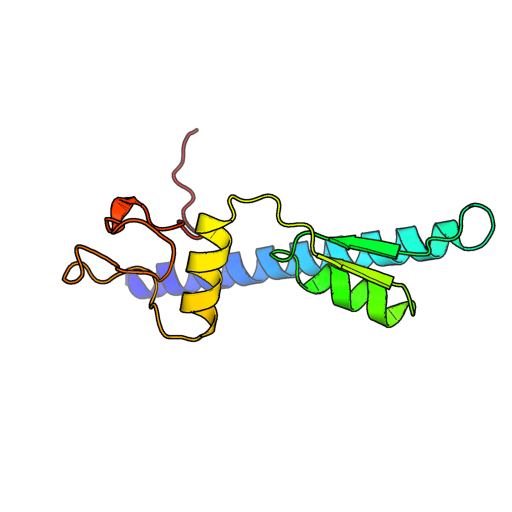49 1.00 88.00 104 PRO A CA 1
ATOM 849 C C . PRO A 1 104 ? -15.152 -10.900 15.467 1.00 88.00 104 PRO A C 1
ATOM 851 O O . PRO A 1 104 ? -14.582 -9.930 14.967 1.00 88.00 104 PRO A O 1
ATOM 854 N N . VAL A 1 105 ? -16.009 -10.781 16.483 1.00 85.88 105 VAL A N 1
ATOM 855 C CA . VAL A 1 105 ? -16.241 -9.501 17.165 1.00 85.88 105 VAL A CA 1
ATOM 856 C C . VAL A 1 105 ? -14.913 -9.002 17.734 1.00 85.88 105 VAL A C 1
ATOM 858 O O . VAL A 1 105 ? -14.269 -9.724 18.493 1.00 85.88 105 VAL A O 1
ATOM 861 N N . LEU A 1 106 ? -14.515 -7.794 17.342 1.00 82.75 106 LEU A N 1
ATOM 862 C CA . LEU A 1 106 ? -13.245 -7.180 17.729 1.00 82.75 106 LEU A CA 1
ATOM 863 C C . LEU A 1 106 ? -13.454 -6.247 18.9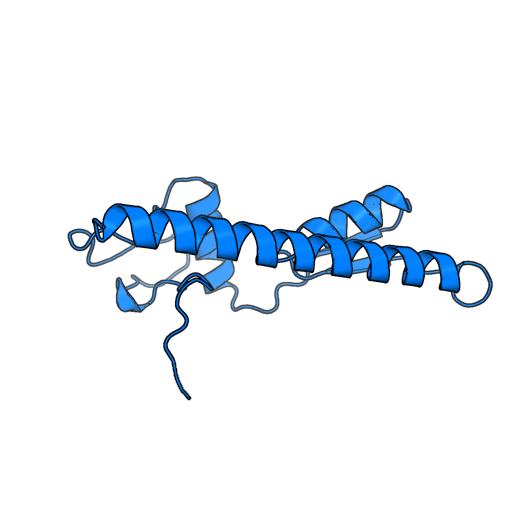20 1.00 82.75 106 LEU A C 1
ATOM 865 O O . LEU A 1 106 ? -14.435 -5.497 18.934 1.00 82.75 106 LEU A O 1
ATOM 869 N N . ASP A 1 107 ? -12.536 -6.267 19.885 1.00 79.75 107 ASP A N 1
ATOM 870 C CA . ASP A 1 107 ? -12.456 -5.244 20.932 1.00 79.75 107 ASP A CA 1
ATOM 871 C C . ASP A 1 107 ? -11.773 -3.977 20.373 1.00 79.75 107 ASP A C 1
ATOM 873 O O . ASP A 1 107 ? -11.089 -4.005 19.346 1.00 79.75 107 ASP A O 1
ATOM 877 N N . VAL A 1 108 ? -11.928 -2.843 21.054 1.00 71.25 108 VAL A N 1
ATOM 878 C CA . VAL A 1 108 ? -11.222 -1.587 20.749 1.00 71.25 108 VAL A CA 1
ATOM 879 C C . VAL A 1 108 ? -9.706 -1.780 20.732 1.00 71.25 108 VAL A C 1
ATOM 881 O O . VAL A 1 108 ? -9.009 -1.152 19.930 1.00 71.25 108 VAL A O 1
ATOM 884 N N . GLU A 1 109 ? -9.192 -2.658 21.591 1.00 73.62 109 GLU A N 1
ATOM 885 C CA . GLU A 1 109 ? -7.759 -2.956 21.676 1.00 73.62 109 GLU A CA 1
ATOM 886 C C . GLU A 1 109 ? -7.234 -3.761 20.470 1.00 73.62 109 GLU A C 1
ATOM 888 O O . GLU A 1 109 ? -6.040 -3.701 20.174 1.00 73.62 109 GLU A O 1
ATOM 893 N N . ASP A 1 110 ? -8.111 -4.431 19.712 1.00 73.94 110 ASP A N 1
ATOM 894 C CA . ASP A 1 110 ? -7.748 -5.199 18.509 1.00 73.94 110 ASP A CA 1
ATOM 895 C C . ASP A 1 110 ? -7.625 -4.315 17.253 1.00 73.94 110 ASP A C 1
ATOM 897 O O . ASP A 1 110 ? -7.319 -4.788 16.153 1.00 73.94 110 ASP A O 1
ATOM 901 N N . GLN A 1 111 ? -7.868 -3.009 17.388 1.00 69.94 111 GLN A N 1
ATOM 902 C CA . GLN A 1 111 ? -7.818 -2.074 16.275 1.00 69.94 111 GLN A CA 1
ATOM 903 C C . GLN A 1 111 ? -6.377 -1.888 15.756 1.00 69.94 111 GLN A C 1
ATOM 905 O O . GLN A 1 111 ? -5.474 -1.557 16.538 1.00 69.94 111 GLN A O 1
ATOM 910 N N . PRO A 1 112 ? -6.157 -1.924 14.423 1.00 68.94 112 PRO A N 1
ATOM 911 C CA . PRO A 1 112 ? -4.912 -1.470 13.820 1.00 68.94 112 PRO A CA 1
ATOM 912 C C . PRO A 1 112 ? -4.593 -0.045 14.282 1.00 68.94 112 PRO A C 1
ATOM 914 O O . PRO A 1 112 ? -5.367 0.901 14.076 1.00 68.94 112 PRO A O 1
ATOM 917 N N . GLN A 1 113 ? -3.447 0.118 14.938 1.00 66.81 113 GLN A N 1
ATOM 918 C CA . GLN A 1 113 ? -2.979 1.429 15.365 1.00 66.81 113 GLN A CA 1
ATOM 919 C C . GLN A 1 113 ? -2.315 2.118 14.166 1.00 66.81 113 GLN A C 1
ATOM 921 O O . GLN A 1 113 ? -1.441 1.525 13.530 1.00 66.81 113 GLN A O 1
ATOM 926 N N . PRO A 1 114 ? -2.675 3.372 13.841 1.00 56.44 114 PRO A N 1
ATOM 927 C CA . PRO A 1 114 ? -1.933 4.131 12.848 1.00 56.44 114 PRO A CA 1
ATOM 928 C C . PRO A 1 114 ? -0.464 4.259 13.268 1.00 56.44 114 PRO A C 1
ATOM 930 O O . PRO A 1 114 ? -0.161 4.401 14.458 1.00 56.44 114 PRO A O 1
ATOM 933 N N . ILE A 1 115 ? 0.443 4.314 12.290 1.00 52.62 115 ILE A N 1
ATOM 934 C CA . ILE A 1 115 ? 1.854 4.683 12.487 1.00 52.62 115 ILE A CA 1
ATOM 935 C C . ILE A 1 115 ? 1.920 6.194 12.785 1.00 52.62 115 ILE A C 1
ATOM 937 O O . ILE A 1 115 ? 2.350 7.010 11.976 1.00 52.62 115 ILE A O 1
ATOM 941 N N . THR A 1 116 ? 1.376 6.608 13.925 1.00 42.94 116 THR A N 1
ATOM 942 C CA . THR A 1 116 ? 1.385 7.997 14.412 1.00 42.94 116 THR A CA 1
ATOM 943 C C . THR A 1 116 ? 1.769 8.089 15.881 1.00 42.94 116 THR A C 1
ATOM 945 O O . THR A 1 116 ? 2.105 9.172 16.357 1.00 42.94 116 THR A O 1
ATOM 948 N N . LYS A 1 117 ? 1.787 6.964 16.603 1.00 33.50 117 LYS A N 1
ATOM 949 C CA . LYS A 1 117 ? 2.348 6.893 17.947 1.00 33.50 117 LYS A CA 1
ATOM 950 C C . LYS A 1 117 ? 3.800 6.440 17.845 1.00 33.50 117 LYS A C 1
ATOM 952 O O . LYS A 1 117 ? 4.065 5.248 17.733 1.00 33.50 117 LYS A O 1
ATOM 957 N N . SER A 1 118 ? 4.743 7.372 17.993 1.00 36.59 118 SER A N 1
ATOM 958 C CA . SER A 1 118 ? 5.988 7.010 18.669 1.00 36.59 118 SER A CA 1
ATOM 959 C C . SER A 1 118 ? 5.607 6.690 20.118 1.00 36.59 118 SER A C 1
ATOM 961 O O . SER A 1 118 ? 5.641 7.554 20.994 1.00 36.59 118 SER A O 1
ATOM 963 N N . LYS A 1 119 ? 5.177 5.457 20.394 1.00 33.38 119 LYS A N 1
ATOM 964 C CA . LYS A 1 119 ? 5.498 4.917 21.709 1.00 33.38 119 LYS A CA 1
ATOM 965 C C . LYS A 1 119 ? 7.010 4.750 21.655 1.00 33.38 119 LYS A C 1
ATOM 967 O O . LYS A 1 119 ? 7.500 3.944 20.872 1.00 33.38 119 LYS A O 1
ATOM 972 N N . SER A 1 120 ? 7.730 5.610 22.374 1.00 33.78 120 SER A N 1
ATOM 973 C CA . SER A 1 120 ? 9.123 5.348 22.719 1.00 33.78 120 SER A CA 1
ATOM 974 C C . SER A 1 120 ? 9.117 3.979 23.394 1.00 33.78 120 SER A C 1
ATOM 976 O O . SER A 1 120 ? 8.595 3.791 24.488 1.00 33.78 120 SER A O 1
ATOM 978 N N . ILE A 1 121 ? 9.540 2.995 22.617 1.00 33.28 121 ILE A N 1
ATOM 979 C CA . ILE A 1 121 ? 10.092 1.734 23.085 1.00 33.28 121 ILE A CA 1
ATOM 980 C C . ILE A 1 121 ? 11.516 1.676 22.543 1.00 33.28 121 ILE A C 1
ATOM 982 O O . ILE A 1 121 ? 11.855 0.785 21.784 1.00 33.28 121 ILE A O 1
ATOM 986 N N . PHE A 1 122 ? 12.252 2.752 22.822 1.00 37.09 122 PHE A N 1
ATOM 987 C CA . PHE A 1 122 ? 13.612 2.845 23.350 1.00 37.09 122 PHE A CA 1
ATOM 988 C C . PHE A 1 122 ? 13.745 4.250 23.952 1.00 37.09 122 PHE A C 1
ATOM 990 O O . PHE A 1 122 ? 13.049 5.171 23.444 1.00 37.09 122 PHE A O 1
#